Protein AF-A0A3D1Z0T7-F1 (afdb_monomer_lite)

Structure (mmCIF, N/CA/C/O backbone):
data_AF-A0A3D1Z0T7-F1
#
_entry.id   AF-A0A3D1Z0T7-F1
#
loop_
_atom_site.group_PDB
_atom_site.id
_atom_site.type_symbol
_atom_site.label_atom_id
_atom_site.label_alt_id
_atom_site.label_comp_id
_atom_site.label_asym_id
_atom_site.label_entity_id
_atom_site.label_seq_id
_atom_site.pdbx_PDB_ins_code
_atom_site.Cartn_x
_atom_site.Cartn_y
_atom_site.Cartn_z
_atom_site.occupancy
_atom_site.B_iso_or_equiv
_atom_site.auth_seq_id
_atom_site.auth_comp_id
_atom_site.auth_asym_id
_atom_site.auth_atom_id
_atom_site.pdbx_PDB_model_num
ATOM 1 N N . MET A 1 1 ? -0.608 -0.653 21.069 1.00 59.38 1 MET A N 1
ATOM 2 C CA . MET A 1 1 ? -1.040 0.039 19.844 1.00 59.38 1 MET A CA 1
ATOM 3 C C . MET A 1 1 ? -2.373 0.681 20.129 1.00 59.38 1 MET A C 1
ATOM 5 O O . MET A 1 1 ? -3.325 -0.017 20.462 1.00 59.38 1 MET A O 1
ATOM 9 N N . ASN A 1 2 ? -2.395 2.001 20.108 1.00 81.75 2 ASN A N 1
ATOM 10 C CA . ASN A 1 2 ? -3.585 2.812 20.271 1.00 81.75 2 ASN A CA 1
ATOM 11 C C . ASN A 1 2 ? -4.308 2.942 18.918 1.00 81.75 2 ASN A C 1
ATOM 13 O O . ASN A 1 2 ? -3.667 2.874 17.871 1.00 81.75 2 ASN A O 1
ATOM 17 N N . ALA A 1 3 ? -5.626 3.161 18.918 1.00 78.00 3 ALA A N 1
ATOM 18 C CA . ALA A 1 3 ? -6.398 3.279 17.672 1.00 78.00 3 ALA A CA 1
ATOM 19 C C . ALA A 1 3 ? -5.893 4.419 16.765 1.00 78.00 3 ALA A C 1
ATOM 21 O O . ALA A 1 3 ? -5.930 4.304 15.545 1.00 78.00 3 ALA A O 1
ATOM 22 N N . GLN A 1 4 ? -5.366 5.489 17.367 1.00 80.12 4 GLN A N 1
ATOM 23 C CA . GLN A 1 4 ? -4.743 6.599 16.647 1.00 80.12 4 GLN A CA 1
ATOM 24 C C . GLN A 1 4 ? -3.479 6.155 15.893 1.00 80.12 4 GLN A C 1
ATOM 26 O O . GLN A 1 4 ? -3.371 6.413 14.703 1.00 80.12 4 GLN A O 1
ATOM 31 N N . GLU A 1 5 ? -2.588 5.394 16.541 1.00 84.56 5 GLU A N 1
ATOM 32 C CA . GLU A 1 5 ? -1.358 4.880 15.913 1.00 84.56 5 GLU A CA 1
ATOM 33 C C . GLU A 1 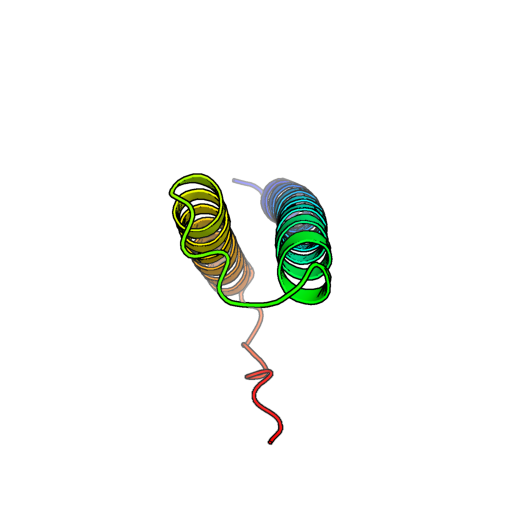5 ? -1.668 3.972 14.712 1.00 84.56 5 GLU A C 1
ATOM 35 O O . GLU A 1 5 ? -0.982 4.029 13.697 1.00 84.56 5 GLU A O 1
ATOM 40 N N . LEU A 1 6 ? -2.734 3.169 14.805 1.00 80.50 6 LEU A N 1
ATOM 41 C CA . LEU A 1 6 ? -3.204 2.322 13.704 1.00 80.50 6 LEU A CA 1
ATOM 42 C C . LEU A 1 6 ? -3.747 3.144 12.525 1.00 80.50 6 LEU A C 1
ATOM 44 O O . LEU A 1 6 ? -3.531 2.776 11.374 1.00 80.50 6 LEU A O 1
ATOM 48 N N . LEU A 1 7 ? -4.439 4.256 12.788 1.00 82.06 7 LEU A N 1
ATOM 49 C CA . LEU A 1 7 ? -4.941 5.155 11.743 1.00 82.06 7 LEU A CA 1
ATOM 50 C C . LEU A 1 7 ? -3.810 5.930 11.056 1.00 82.06 7 LEU A C 1
ATOM 52 O O . LEU A 1 7 ? -3.853 6.111 9.840 1.00 82.06 7 LEU A O 1
ATOM 56 N N . ASP A 1 8 ? -2.800 6.357 11.814 1.00 87.00 8 ASP A N 1
ATOM 57 C CA . ASP A 1 8 ? -1.599 6.989 11.267 1.00 87.00 8 ASP A CA 1
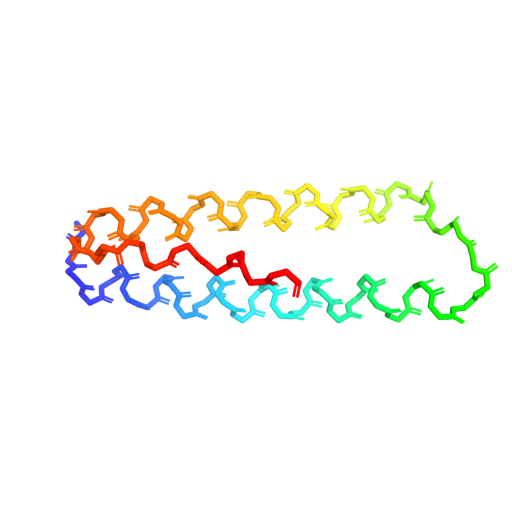ATOM 58 C C . ASP A 1 8 ? -0.808 5.995 10.389 1.00 87.00 8 ASP A C 1
ATOM 60 O O . ASP A 1 8 ? -0.444 6.322 9.257 1.00 87.00 8 ASP A O 1
ATOM 64 N N . GLU A 1 9 ? -0.639 4.745 10.843 1.00 84.88 9 GLU A N 1
ATOM 65 C CA . GLU A 1 9 ? -0.021 3.668 10.052 1.00 84.88 9 GLU A CA 1
ATOM 66 C C . GLU A 1 9 ? -0.834 3.355 8.781 1.00 84.88 9 GLU A C 1
ATOM 68 O O . GLU A 1 9 ? -0.270 3.200 7.698 1.00 84.88 9 GLU A O 1
ATOM 73 N N . TYR A 1 10 ? -2.167 3.332 8.877 1.00 82.88 10 TYR A N 1
ATOM 74 C CA . TYR A 1 10 ? -3.057 3.152 7.729 1.00 82.88 10 TYR A CA 1
ATOM 75 C C . TYR A 1 10 ? -2.864 4.251 6.670 1.00 82.88 10 TYR A C 1
ATOM 77 O O . TYR A 1 10 ? -2.728 3.943 5.486 1.00 82.88 10 TYR A O 1
ATOM 85 N N . ALA A 1 11 ? -2.798 5.522 7.080 1.00 86.12 11 ALA A N 1
ATOM 86 C CA . ALA A 1 11 ? -2.622 6.648 6.162 1.00 86.12 11 ALA A CA 1
ATOM 87 C C . ALA A 1 11 ? -1.257 6.616 5.444 1.00 86.12 11 ALA A C 1
ATOM 89 O O . ALA A 1 11 ? -1.169 6.878 4.239 1.00 86.12 11 ALA A O 1
ATOM 90 N N . GLU A 1 12 ? -0.194 6.249 6.164 1.00 89.00 12 GLU A N 1
ATOM 91 C CA . GLU A 1 12 ? 1.147 6.045 5.600 1.00 89.00 12 GLU A CA 1
ATOM 92 C C . GLU A 1 12 ? 1.158 4.896 4.575 1.00 89.00 12 GLU A C 1
ATOM 94 O O . GLU A 1 12 ? 1.717 5.029 3.479 1.00 89.00 12 GLU A O 1
ATOM 99 N N . LEU A 1 13 ? 0.491 3.781 4.890 1.00 85.44 13 LEU A N 1
ATOM 100 C CA . LEU A 1 13 ? 0.356 2.634 3.990 1.00 85.44 13 LEU A CA 1
ATOM 101 C C . LEU A 1 13 ? -0.451 2.978 2.732 1.00 85.44 13 LEU A C 1
ATOM 103 O O . LEU A 1 13 ? -0.045 2.601 1.631 1.00 85.44 13 LEU A O 1
ATOM 107 N N . GLU A 1 14 ? -1.538 3.744 2.850 1.00 83.62 14 GLU A N 1
ATOM 108 C CA . GLU A 1 14 ? -2.310 4.213 1.693 1.00 83.62 14 GLU A CA 1
ATOM 109 C C . GLU A 1 14 ? -1.477 5.104 0.765 1.00 83.62 14 GLU A C 1
ATOM 111 O O . GLU A 1 14 ? -1.523 4.949 -0.463 1.00 83.62 14 GLU A O 1
ATOM 116 N N . LYS A 1 15 ? -0.673 6.009 1.334 1.00 87.25 15 LYS A N 1
ATOM 117 C CA . LYS A 1 15 ? 0.243 6.853 0.561 1.00 87.25 15 LYS A CA 1
ATOM 118 C C . LYS A 1 15 ? 1.272 6.001 -0.185 1.00 87.25 15 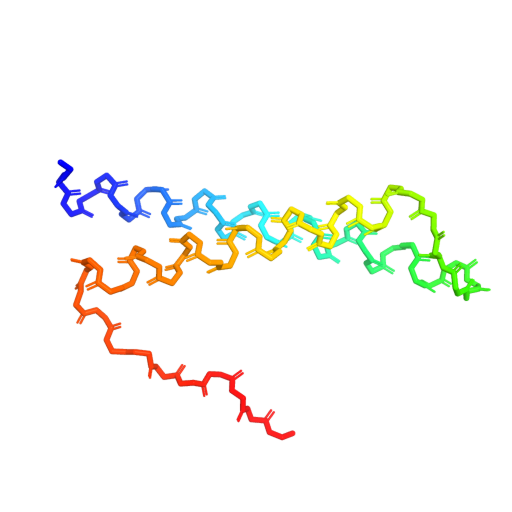LYS A C 1
ATOM 120 O O . LYS A 1 15 ? 1.407 6.144 -1.402 1.00 87.25 15 LYS A O 1
ATOM 125 N N . LYS A 1 16 ? 1.903 5.049 0.507 1.00 84.44 16 LYS A N 1
ATOM 126 C CA . LYS A 1 16 ? 2.884 4.127 -0.081 1.00 84.44 16 LYS A CA 1
ATOM 127 C C . LYS A 1 16 ? 2.274 3.260 -1.186 1.00 84.44 16 LYS A C 1
ATOM 129 O O . LYS A 1 16 ? 2.882 3.079 -2.239 1.00 84.44 16 LYS A O 1
ATOM 134 N N . ALA A 1 17 ? 1.048 2.769 -0.998 1.00 82.50 17 ALA A N 1
ATOM 135 C CA . ALA A 1 17 ? 0.319 2.025 -2.024 1.00 82.50 17 ALA A CA 1
ATOM 136 C C . ALA A 1 17 ? 0.048 2.880 -3.272 1.00 82.50 17 ALA A C 1
ATOM 138 O O . ALA A 1 17 ? 0.139 2.383 -4.396 1.00 82.50 17 ALA A O 1
ATOM 139 N N . LYS A 1 18 ? -0.288 4.163 -3.092 1.00 82.38 18 LYS A N 1
ATOM 140 C CA . LYS A 1 18 ? -0.527 5.103 -4.195 1.00 82.38 18 LYS A CA 1
ATOM 141 C C . LYS A 1 18 ? 0.748 5.393 -4.987 1.00 82.38 18 LYS A C 1
ATOM 143 O O . LYS A 1 18 ? 0.686 5.415 -6.215 1.00 82.38 18 LYS A O 1
ATOM 148 N N . GLU A 1 19 ? 1.879 5.573 -4.308 1.00 84.88 19 GLU A N 1
ATOM 149 C CA . GLU A 1 19 ? 3.192 5.754 -4.941 1.00 84.88 19 GLU A CA 1
ATOM 150 C C . GLU A 1 19 ? 3.582 4.516 -5.759 1.00 84.88 19 GLU A C 1
ATOM 152 O O . GLU A 1 19 ? 3.782 4.631 -6.969 1.00 84.88 19 GLU A O 1
ATOM 157 N N . LEU A 1 20 ? 3.519 3.321 -5.156 1.00 81.44 20 LEU A N 1
ATOM 158 C CA . LEU A 1 20 ? 3.817 2.051 -5.833 1.00 81.44 20 LEU A CA 1
ATOM 159 C C . LEU A 1 20 ? 2.912 1.807 -7.051 1.00 81.44 20 LEU A C 1
ATOM 161 O O . LEU A 1 20 ? 3.376 1.388 -8.112 1.00 81.44 20 LEU A O 1
ATOM 165 N N . LYS A 1 21 ? 1.607 2.098 -6.943 1.00 79.75 21 LYS A N 1
ATOM 166 C CA . LYS A 1 21 ? 0.673 2.011 -8.081 1.00 79.75 21 LYS A CA 1
ATOM 167 C C . LYS A 1 21 ? 1.027 3.008 -9.189 1.00 79.75 21 LYS A C 1
ATOM 169 O O . LYS A 1 21 ? 0.892 2.668 -10.364 1.00 79.75 21 LYS A O 1
ATOM 174 N N . GLY A 1 22 ? 1.471 4.214 -8.835 1.00 77.69 22 GLY A N 1
ATOM 175 C CA . GLY A 1 22 ? 1.951 5.218 -9.786 1.00 77.69 22 GLY A CA 1
ATOM 176 C C . GLY A 1 22 ? 3.190 4.749 -10.547 1.00 77.69 22 GLY A C 1
ATOM 177 O O . GLY A 1 22 ? 3.209 4.801 -11.777 1.00 77.69 22 GLY A O 1
ATOM 178 N N . GLU A 1 23 ? 4.180 4.208 -9.837 1.00 74.44 23 GLU A N 1
ATOM 179 C CA . GLU A 1 23 ? 5.397 3.641 -10.432 1.00 74.44 23 GLU A CA 1
ATOM 180 C C . GLU A 1 23 ? 5.086 2.474 -11.378 1.00 74.44 23 GLU A C 1
ATOM 182 O O . GLU A 1 23 ? 5.618 2.404 -12.489 1.00 74.44 23 GLU A O 1
ATOM 187 N N . LEU A 1 24 ? 4.177 1.582 -10.972 1.00 73.75 24 LEU A N 1
ATOM 188 C CA . LEU A 1 24 ? 3.722 0.461 -11.796 1.00 73.75 24 LEU A CA 1
ATOM 189 C C . LEU A 1 24 ? 2.977 0.922 -13.056 1.00 73.75 24 LEU A C 1
ATOM 191 O O . LEU A 1 24 ? 3.141 0.311 -14.113 1.00 73.75 24 LEU A O 1
ATOM 195 N N . ARG A 1 25 ? 2.179 1.993 -12.966 1.00 69.00 25 ARG A N 1
ATOM 196 C CA . ARG A 1 25 ? 1.431 2.550 -14.102 1.00 69.00 25 ARG A CA 1
ATOM 197 C C . ARG A 1 25 ? 2.359 3.201 -15.127 1.00 69.00 25 ARG A C 1
ATOM 199 O O . ARG A 1 25 ? 2.279 2.857 -16.300 1.00 69.00 25 ARG A O 1
ATOM 206 N N . CYS A 1 26 ? 3.299 4.040 -14.682 1.00 63.56 26 CYS A N 1
ATOM 207 C CA . CYS A 1 26 ? 4.291 4.668 -15.563 1.00 63.56 26 CYS A CA 1
ATOM 208 C C . CYS A 1 26 ? 5.140 3.641 -16.327 1.00 63.56 26 CYS A C 1
ATOM 210 O O . CYS A 1 26 ? 5.495 3.869 -17.480 1.00 63.56 26 CYS A O 1
ATOM 212 N N . ARG A 1 27 ? 5.454 2.496 -15.706 1.00 61.44 27 ARG A N 1
ATOM 213 C CA . ARG A 1 27 ? 6.201 1.416 -16.367 1.00 61.44 27 ARG A CA 1
ATOM 214 C C . ARG A 1 27 ? 5.341 0.652 -17.390 1.00 61.44 27 ARG A C 1
ATOM 216 O O . ARG A 1 27 ? 5.871 0.192 -18.392 1.00 61.44 27 ARG A O 1
ATOM 223 N N . HIS A 1 28 ? 4.023 0.554 -17.198 1.00 58.09 28 HIS A N 1
ATOM 224 C CA . HIS A 1 28 ? 3.127 -0.163 -18.117 1.00 58.09 28 HIS A CA 1
ATOM 225 C C . HIS A 1 28 ? 2.892 0.588 -19.444 1.00 58.09 28 HIS A C 1
ATOM 227 O O . HIS A 1 28 ? 2.864 -0.042 -20.501 1.00 58.09 28 HIS A O 1
ATOM 233 N N . ASP A 1 29 ? 2.765 1.919 -19.402 1.00 57.12 29 ASP A N 1
ATOM 234 C CA . ASP A 1 29 ? 2.484 2.763 -20.577 1.00 57.12 29 ASP A CA 1
ATOM 235 C C . ASP A 1 29 ? 3.670 2.867 -21.570 1.00 57.12 29 ASP A C 1
ATOM 237 O O . ASP A 1 29 ? 3.474 3.182 -22.742 1.00 57.12 29 ASP A O 1
ATOM 241 N N . CYS A 1 30 ? 4.898 2.528 -21.157 1.00 57.44 30 CYS A N 1
ATOM 242 C CA . CYS A 1 30 ? 6.110 2.624 -21.988 1.00 57.44 30 CYS A CA 1
ATOM 243 C C . CYS A 1 30 ? 6.367 1.433 -22.941 1.00 57.44 30 CYS A C 1
ATOM 245 O O . CYS A 1 30 ? 7.490 1.272 -23.417 1.00 57.44 30 CYS A O 1
ATOM 247 N N . GLY A 1 31 ? 5.356 0.620 -23.275 1.00 52.31 31 GLY A N 1
ATOM 248 C CA . GLY A 1 31 ? 5.463 -0.331 -24.397 1.00 52.31 31 GLY A CA 1
ATOM 249 C C . GLY A 1 31 ? 5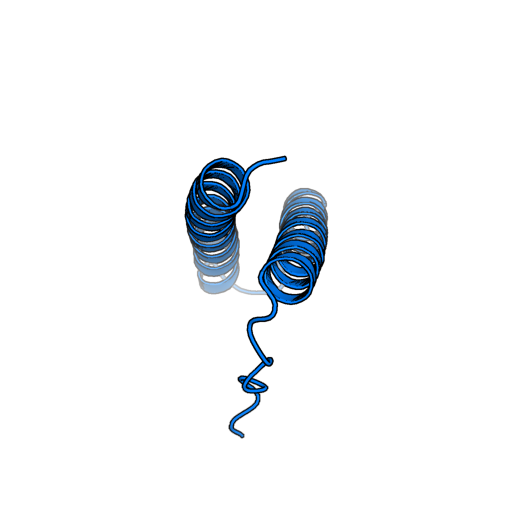.522 -1.822 -24.055 1.00 52.31 31 GLY A C 1
ATOM 250 O O . GLY A 1 31 ? 6.056 -2.604 -24.837 1.00 52.31 31 GLY A O 1
ATOM 251 N N . GLY A 1 32 ? 4.894 -2.243 -22.956 1.00 58.47 32 GLY A N 1
ATOM 252 C CA . GLY A 1 32 ? 4.519 -3.646 -22.769 1.00 58.47 32 GLY A CA 1
ATOM 253 C C . GLY A 1 32 ? 5.531 -4.496 -21.999 1.00 58.47 32 GLY A C 1
ATOM 254 O O . GLY A 1 32 ? 6.741 -4.404 -22.170 1.00 58.47 32 GLY A O 1
ATOM 255 N N . LEU A 1 33 ? 4.983 -5.338 -21.118 1.00 52.06 33 LEU A N 1
ATOM 256 C CA . LEU A 1 33 ? 5.693 -6.313 -20.287 1.00 52.06 33 LEU A CA 1
ATOM 257 C C . LEU A 1 33 ? 6.928 -5.754 -19.555 1.00 52.06 33 LEU A C 1
ATOM 259 O O . LEU A 1 33 ? 8.047 -6.241 -19.703 1.00 52.06 33 LEU A O 1
ATOM 263 N N . CYS A 1 34 ? 6.724 -4.820 -18.624 1.00 55.34 34 CYS A N 1
ATOM 264 C CA . CYS A 1 34 ? 7.702 -4.641 -17.553 1.00 55.34 34 CYS A CA 1
ATOM 265 C C . CYS A 1 34 ? 7.611 -5.818 -16.570 1.00 55.34 34 CYS A C 1
ATOM 267 O O . CYS A 1 34 ? 7.092 -5.699 -15.468 1.00 55.34 34 CYS A O 1
ATOM 269 N N . VAL A 1 35 ? 8.121 -6.979 -16.979 1.00 59.72 35 VAL A N 1
ATOM 270 C CA . VAL A 1 35 ? 8.495 -8.084 -16.085 1.00 59.72 35 VAL A CA 1
ATOM 271 C C . VAL A 1 35 ? 9.947 -7.859 -15.655 1.00 59.72 35 VAL A C 1
ATOM 273 O O . VAL A 1 35 ? 10.792 -8.742 -15.749 1.00 59.72 35 VAL A O 1
ATOM 276 N N . THR A 1 36 ? 10.276 -6.631 -15.253 1.00 68.69 36 THR A N 1
ATOM 277 C CA . THR A 1 36 ? 11.579 -6.349 -14.652 1.00 68.69 36 THR A CA 1
ATOM 278 C C . THR A 1 36 ? 11.527 -6.750 -13.181 1.00 68.69 36 THR A C 1
ATOM 280 O O . THR A 1 36 ? 10.461 -6.740 -12.558 1.00 68.69 36 THR A O 1
ATOM 283 N N . GLN A 1 37 ? 12.675 -7.116 -12.612 1.00 71.75 37 GLN A N 1
ATOM 284 C CA . GLN A 1 37 ? 12.789 -7.456 -11.191 1.00 71.75 37 GLN A CA 1
ATOM 285 C C . GLN A 1 37 ? 12.219 -6.346 -10.292 1.00 71.75 37 GLN A C 1
ATOM 287 O O . GLN A 1 37 ? 11.543 -6.631 -9.311 1.00 71.75 37 GLN A O 1
ATOM 292 N N . GLU A 1 38 ? 12.401 -5.087 -10.686 1.00 73.62 38 GLU A N 1
ATOM 293 C CA . GLU A 1 38 ? 11.856 -3.925 -9.982 1.00 73.62 38 GLU A CA 1
ATOM 294 C C . GLU A 1 38 ? 10.318 -3.887 -9.977 1.00 73.62 38 GLU A C 1
ATOM 296 O O . GLU A 1 38 ? 9.717 -3.513 -8.975 1.00 73.62 38 GLU A O 1
ATOM 301 N N . VAL A 1 39 ? 9.651 -4.300 -11.064 1.00 74.44 39 VAL A N 1
ATOM 302 C CA . VAL A 1 39 ? 8.178 -4.384 -11.094 1.00 74.44 39 VAL A CA 1
ATOM 303 C C . VAL A 1 39 ? 7.674 -5.509 -10.202 1.00 74.44 39 VAL A C 1
ATOM 305 O O . VAL A 1 39 ? 6.654 -5.348 -9.534 1.00 74.44 39 VAL A O 1
ATOM 308 N N . TRP A 1 40 ? 8.381 -6.637 -10.168 1.00 77.06 40 TRP A N 1
ATOM 309 C CA . TRP A 1 40 ? 8.077 -7.717 -9.232 1.00 77.06 40 TRP A CA 1
ATOM 310 C C . TRP A 1 40 ? 8.216 -7.259 -7.782 1.00 77.06 40 TRP A C 1
ATOM 312 O O . TRP A 1 40 ? 7.290 -7.460 -7.003 1.00 77.06 40 TRP A O 1
ATOM 322 N N . GLN A 1 41 ? 9.304 -6.565 -7.452 1.00 81.75 41 GLN A N 1
ATOM 323 C CA . GLN A 1 41 ? 9.523 -5.996 -6.122 1.00 81.75 41 GLN A CA 1
ATOM 324 C C . GLN A 1 41 ? 8.449 -4.965 -5.753 1.00 81.75 41 GLN A C 1
ATOM 326 O O . GLN A 1 41 ? 7.921 -5.002 -4.646 1.00 81.75 41 GLN A O 1
ATOM 331 N N . ALA A 1 42 ? 8.062 -4.086 -6.681 1.00 79.50 42 ALA A N 1
ATOM 332 C CA . ALA A 1 42 ? 6.996 -3.113 -6.448 1.00 79.50 42 ALA A CA 1
ATOM 333 C C . ALA A 1 42 ? 5.622 -3.782 -6.250 1.00 79.50 42 ALA A C 1
ATOM 335 O O . ALA A 1 42 ? 4.840 -3.349 -5.403 1.00 79.50 42 ALA A O 1
ATOM 336 N N . LYS A 1 43 ? 5.326 -4.863 -6.986 1.00 80.62 43 LYS A N 1
ATOM 337 C CA . LYS A 1 43 ? 4.107 -5.666 -6.789 1.00 80.62 43 LYS A CA 1
ATOM 338 C C . LYS A 1 43 ? 4.113 -6.402 -5.452 1.00 80.62 43 LYS A C 1
ATOM 340 O O . LYS A 1 43 ? 3.100 -6.387 -4.764 1.00 80.62 43 LYS A O 1
ATOM 345 N N . GLU A 1 44 ? 5.230 -7.017 -5.081 1.00 85.12 44 GLU A N 1
ATOM 346 C CA . GLU A 1 44 ? 5.390 -7.696 -3.793 1.00 85.12 44 GLU A CA 1
ATOM 347 C C . GLU A 1 44 ? 5.226 -6.702 -2.636 1.00 85.12 44 GLU A C 1
ATOM 349 O O . GLU A 1 44 ? 4.425 -6.929 -1.730 1.00 85.12 44 GLU A O 1
ATOM 354 N N . ALA A 1 45 ? 5.863 -5.530 -2.726 1.00 84.69 45 ALA A N 1
ATOM 355 C CA . ALA A 1 45 ? 5.685 -4.444 -1.768 1.00 84.69 45 ALA A CA 1
ATOM 356 C C . ALA A 1 45 ? 4.219 -3.989 -1.668 1.00 84.69 45 ALA A C 1
ATOM 358 O O . ALA A 1 45 ? 3.725 -3.749 -0.567 1.00 84.69 45 ALA A O 1
ATOM 359 N N . LEU A 1 46 ? 3.498 -3.912 -2.793 1.00 84.31 46 LEU A N 1
ATOM 360 C CA . LEU A 1 46 ? 2.078 -3.560 -2.803 1.00 84.31 46 LEU A CA 1
ATOM 361 C C . LEU A 1 46 ? 1.207 -4.635 -2.132 1.00 84.31 46 LEU A C 1
ATOM 363 O O . LEU A 1 46 ? 0.261 -4.288 -1.423 1.00 84.31 46 LEU A O 1
ATOM 367 N N . ILE A 1 47 ? 1.532 -5.918 -2.316 1.00 86.38 47 ILE A N 1
ATOM 368 C CA . ILE A 1 47 ? 0.858 -7.030 -1.631 1.00 86.38 47 ILE A CA 1
ATOM 369 C C . ILE A 1 47 ? 1.074 -6.910 -0.120 1.00 86.38 47 ILE A C 1
ATOM 371 O O . ILE A 1 47 ? 0.097 -6.914 0.624 1.00 86.38 47 ILE A O 1
ATOM 375 N N . HIS A 1 48 ? 2.317 -6.720 0.332 1.00 88.50 48 HIS A N 1
ATOM 376 C CA . HIS A 1 48 ? 2.624 -6.562 1.758 1.00 88.50 48 HIS A CA 1
ATOM 377 C C . HIS A 1 48 ? 1.907 -5.368 2.390 1.00 88.50 48 HIS A C 1
ATOM 379 O O . HIS A 1 48 ? 1.353 -5.493 3.479 1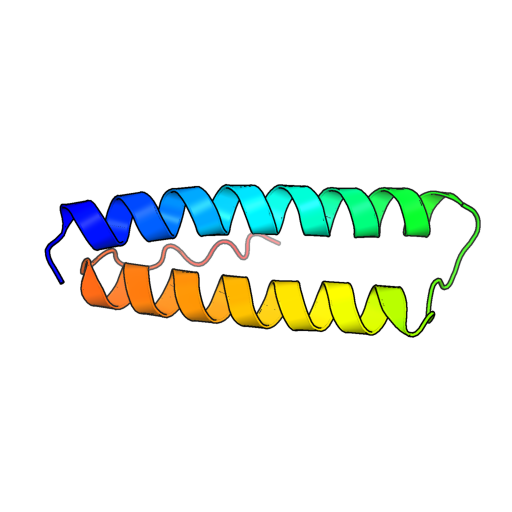.00 88.50 48 HIS A O 1
ATOM 385 N N . VAL A 1 49 ? 1.884 -4.226 1.697 1.00 83.88 49 VAL A N 1
ATOM 386 C CA . VAL A 1 49 ? 1.149 -3.040 2.152 1.00 83.88 49 VAL A CA 1
ATOM 387 C C . VAL A 1 49 ? -0.338 -3.358 2.284 1.00 83.88 49 VAL A C 1
ATOM 389 O O . VAL A 1 49 ? -0.915 -3.088 3.328 1.00 83.88 49 VAL A O 1
ATOM 392 N N . THR A 1 50 ? -0.936 -4.005 1.281 1.00 84.38 50 THR A N 1
ATOM 393 C CA . THR A 1 50 ? -2.366 -4.352 1.292 1.00 84.38 50 THR A CA 1
ATOM 394 C C . THR A 1 50 ? -2.709 -5.320 2.425 1.00 84.38 50 THR A C 1
ATOM 396 O O . THR A 1 50 ? -3.691 -5.106 3.129 1.00 84.38 50 THR A O 1
ATOM 399 N N . MET A 1 51 ? -1.881 -6.345 2.650 1.00 86.94 51 MET A N 1
ATOM 400 C CA . MET A 1 51 ? -2.058 -7.275 3.769 1.00 86.94 51 MET A CA 1
ATOM 401 C C . MET A 1 51 ? -2.011 -6.546 5.113 1.00 86.94 51 MET A C 1
ATOM 403 O O . MET A 1 51 ? -2.863 -6.777 5.963 1.00 86.94 51 MET A O 1
ATOM 407 N N . ARG A 1 52 ? -1.065 -5.618 5.286 1.00 86.44 52 ARG A N 1
ATOM 408 C CA . ARG A 1 52 ? -0.936 -4.862 6.532 1.00 86.44 52 ARG A CA 1
ATOM 409 C C . ARG A 1 52 ? -2.107 -3.906 6.762 1.00 86.44 52 ARG A C 1
ATOM 411 O O . ARG A 1 52 ? -2.596 -3.773 7.879 1.00 86.44 52 ARG A O 1
ATOM 418 N N . THR A 1 53 ? -2.582 -3.264 5.699 1.00 83.50 53 THR A N 1
ATOM 419 C CA . THR A 1 53 ? -3.789 -2.433 5.718 1.00 83.50 53 THR A CA 1
ATOM 420 C C . THR A 1 53 ? -5.024 -3.246 6.119 1.00 83.50 53 THR A C 1
ATOM 422 O O . THR A 1 53 ? -5.854 -2.763 6.889 1.00 83.50 53 THR A O 1
ATOM 425 N N . ASP A 1 54 ? -5.129 -4.488 5.642 1.00 84.19 54 ASP A N 1
ATOM 426 C CA . ASP A 1 54 ? -6.192 -5.415 6.027 1.00 84.19 54 ASP A CA 1
ATOM 427 C C . ASP A 1 54 ? -6.114 -5.795 7.512 1.00 84.19 54 ASP A C 1
ATOM 429 O O . ASP A 1 54 ? -7.125 -5.686 8.204 1.00 84.19 54 ASP A O 1
ATOM 433 N N . GLU A 1 55 ? -4.925 -6.130 8.024 1.00 85.75 55 GLU A N 1
ATOM 434 C CA . GLU A 1 55 ? -4.716 -6.403 9.454 1.00 85.75 55 GLU A CA 1
ATOM 435 C C . GLU A 1 55 ? -5.119 -5.200 10.321 1.00 85.75 55 GLU A C 1
ATOM 437 O O . GLU A 1 55 ? -5.770 -5.356 11.353 1.00 85.75 55 GLU A O 1
ATOM 442 N N . ILE A 1 56 ? -4.766 -3.980 9.901 1.00 84.25 56 ILE A N 1
ATOM 443 C CA . ILE A 1 56 ? -5.153 -2.753 10.606 1.00 84.25 56 ILE A CA 1
ATOM 444 C C . ILE A 1 56 ? -6.673 -2.569 10.603 1.00 84.25 56 ILE A C 1
ATOM 446 O O . ILE A 1 56 ? -7.244 -2.218 11.635 1.00 84.25 56 ILE A O 1
ATOM 450 N N . ASN A 1 57 ? -7.345 -2.815 9.476 1.00 81.44 57 ASN A N 1
ATOM 451 C CA . ASN A 1 57 ? -8.804 -2.735 9.403 1.00 81.44 57 ASN A CA 1
ATOM 452 C C . ASN A 1 57 ? -9.482 -3.752 10.333 1.00 81.44 57 ASN A C 1
ATOM 454 O O . ASN A 1 57 ? -10.440 -3.389 11.019 1.00 81.44 57 ASN A O 1
ATOM 458 N N . GLU A 1 58 ? -8.960 -4.980 10.416 1.00 83.50 58 GLU A N 1
ATOM 459 C CA . GLU A 1 58 ? -9.434 -5.997 11.363 1.00 83.50 58 GLU A CA 1
ATOM 460 C C . GLU A 1 58 ? -9.222 -5.555 12.820 1.00 83.50 58 GLU A C 1
ATOM 462 O O . GLU A 1 58 ? -10.148 -5.631 13.629 1.00 83.50 58 GLU A O 1
ATOM 467 N N . LEU A 1 59 ? -8.044 -5.009 13.152 1.00 83.38 59 LEU A N 1
ATOM 468 C CA . LEU A 1 59 ? -7.735 -4.482 14.489 1.00 83.38 59 LEU A CA 1
ATOM 469 C C . LEU A 1 59 ? -8.606 -3.277 14.877 1.00 83.38 59 LEU A C 1
ATOM 471 O O . LEU A 1 59 ? -8.921 -3.095 16.052 1.00 83.38 59 LEU A O 1
ATOM 475 N N . LEU A 1 60 ? -8.999 -2.457 13.901 1.00 80.00 60 LEU A N 1
ATOM 476 C CA . LEU A 1 60 ? -9.893 -1.313 14.087 1.00 80.00 60 LEU A CA 1
ATOM 477 C C . LEU A 1 60 ? -11.382 -1.702 14.089 1.00 80.00 60 LEU A C 1
ATOM 479 O O . LEU A 1 60 ? -12.226 -0.828 14.292 1.00 80.00 60 LEU A O 1
ATOM 483 N N . GLY A 1 61 ? -11.723 -2.975 13.852 1.00 78.25 61 GLY A N 1
ATOM 484 C CA . GLY A 1 61 ? -13.111 -3.433 13.739 1.00 78.25 61 GLY A CA 1
ATOM 485 C C . GLY A 1 61 ? -13.862 -2.810 12.556 1.00 78.25 61 GLY A C 1
ATOM 486 O O . GLY A 1 61 ? -15.084 -2.667 12.604 1.00 78.25 61 GLY A O 1
ATOM 487 N N . ARG A 1 62 ? -13.143 -2.385 11.509 1.00 71.06 62 ARG A N 1
ATOM 488 C CA . ARG A 1 62 ? -13.732 -1.858 10.276 1.00 71.06 62 ARG A CA 1
ATOM 489 C C . ARG A 1 62 ? -14.087 -3.030 9.368 1.00 71.06 62 ARG A C 1
ATOM 491 O O . ARG A 1 62 ? -13.216 -3.607 8.725 1.00 71.06 62 ARG A O 1
ATOM 498 N N . ASP A 1 63 ? -15.373 -3.369 9.323 1.00 59.31 63 ASP A N 1
ATOM 499 C CA . ASP A 1 63 ? -15.922 -4.360 8.395 1.00 59.31 63 ASP A CA 1
ATOM 500 C C . ASP A 1 63 ? -15.494 -4.021 6.955 1.00 59.31 63 ASP A C 1
ATOM 502 O O . ASP A 1 63 ? -15.762 -2.924 6.449 1.00 59.31 63 ASP A O 1
ATOM 506 N N . LYS A 1 64 ? -14.789 -4.951 6.298 1.00 57.66 64 LYS A N 1
ATOM 507 C CA . LYS A 1 64 ? -14.405 -4.825 4.889 1.00 57.66 64 LYS A CA 1
ATOM 508 C C . LYS A 1 64 ? -15.681 -4.688 4.061 1.00 57.66 64 LYS A C 1
ATOM 510 O O . LYS A 1 64 ? -16.410 -5.661 3.898 1.00 57.66 64 LYS A O 1
ATOM 515 N N . GLN A 1 65 ? -15.909 -3.535 3.432 1.00 52.59 65 GLN A N 1
ATOM 516 C CA . GLN A 1 65 ? -16.631 -3.564 2.163 1.00 52.59 65 GLN A CA 1
ATOM 517 C C . GLN A 1 65 ? -15.658 -4.145 1.131 1.00 52.59 65 GLN A C 1
ATOM 519 O O . GLN A 1 65 ? -14.632 -3.515 0.861 1.00 52.59 65 GLN A O 1
ATOM 524 N N . PRO A 1 66 ? -15.899 -5.350 0.585 1.00 49.12 66 PRO A N 1
ATOM 525 C CA . PRO A 1 66 ? -15.058 -5.881 -0.471 1.00 49.12 66 PRO A CA 1
ATOM 526 C C . PRO A 1 66 ? -15.167 -4.945 -1.676 1.00 49.12 66 PRO A C 1
ATOM 528 O O . PRO A 1 66 ? -16.171 -4.938 -2.383 1.00 49.12 66 PRO A O 1
ATOM 531 N N . ALA A 1 67 ? -14.129 -4.150 -1.923 1.00 46.91 67 ALA A N 1
ATOM 532 C CA . ALA A 1 67 ? -13.999 -3.350 -3.134 1.00 46.91 67 ALA A CA 1
ATOM 533 C C . ALA A 1 67 ? -13.598 -4.256 -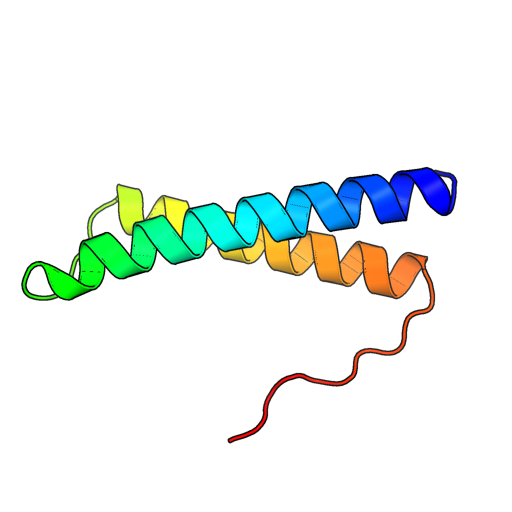4.314 1.00 46.91 67 ALA A C 1
ATOM 535 O O . ALA A 1 67 ? -12.543 -4.095 -4.917 1.00 46.91 67 ALA A O 1
ATOM 536 N N . TYR A 1 68 ? -14.439 -5.244 -4.616 1.00 43.69 68 TYR A N 1
ATOM 537 C CA . TYR A 1 68 ? -14.475 -5.943 -5.895 1.00 43.69 68 TYR A CA 1
ATOM 538 C C . TYR A 1 68 ? -15.831 -5.629 -6.523 1.00 43.69 68 TYR A C 1
ATOM 540 O O . TYR A 1 68 ? -16.787 -6.391 -6.398 1.00 43.69 68 TYR A O 1
ATOM 548 N N . HIS A 1 69 ? -15.923 -4.467 -7.167 1.00 38.44 69 HIS A N 1
ATOM 549 C CA . HIS A 1 69 ? -16.978 -4.217 -8.139 1.00 38.44 69 HIS A CA 1
ATOM 550 C C . HIS A 1 69 ? -16.391 -4.442 -9.536 1.00 38.44 69 HIS A C 1
ATOM 552 O O . HIS A 1 69 ? -15.326 -3.911 -9.850 1.00 38.44 69 HIS A O 1
ATOM 558 N N . TYR A 1 70 ? -17.085 -5.328 -10.256 1.00 39.97 70 TYR A N 1
ATOM 559 C CA . TYR A 1 70 ? -16.839 -5.900 -11.582 1.00 39.97 70 TYR A CA 1
ATOM 560 C C . TYR A 1 70 ? -16.358 -4.916 -12.652 1.00 39.97 70 TYR A C 1
ATOM 562 O O . TYR A 1 70 ? -16.846 -3.764 -12.662 1.00 39.97 70 TYR A O 1
#

Secondary structure (DSSP, 8-state):
--HHHHHHHHHHHHHHHHHHHHHHHHHHHTTS----HHHHHHHHHHHHHHHHHHHHHHHTT---------

Sequence (70 aa):
MNAQELLDEYAELEKKAKELKGELRCRHDCGGLCVTQEVWQAKEALIHVTMRTDEINELLGRDKQPAYHY

pLDDT: mean 73.99, std 13.51, range [38.44, 89.0]

Radius of gyration: 14.47 Å; chains: 1; bounding box: 30×15×45 Å

Foldseek 3Di:
DDLVVLVVLLVVLVVLLVVLVVVLVVVDVPDDDPPDPVNVVSVVSNVVSVVSNVVSCVVNVPPDPPPDDD